Protein AF-A0A9E4D4F1-F1 (afdb_monomer)

Sequence (44 aa):
RTSPDHGTAYDIAGRGIADPASMRAALVMAWEMAEARRRAHPAP

Solvent-accessible surface area (backbone atoms only — not comparable to full-atom values): 2873 Å² total; per-residue (Å²): 134,66,62,51,91,69,81,85,57,74,93,49,64,93,67,85,72,75,80,60,65,47,51,50,52,23,51,53,52,39,51,51,54,51,53,52,48,46,70,77,52,64,78,133

Secondary structure (DSSP, 8-state):
----SS---GGGTTSS----HHHHHHHHHHHHHHHHHHHHS---

Mean predicted aligned error: 2.8 Å

Structure (mmCIF, N/CA/C/O backbone):
data_AF-A0A9E4D4F1-F1
#
_entry.id   AF-A0A9E4D4F1-F1
#
loop_
_atom_site.group_PDB
_atom_site.id
_atom_site.type_symbol
_atom_site.label_atom_id
_atom_site.label_alt_id
_atom_site.label_comp_id
_atom_site.label_asym_id
_atom_site.label_entity_id
_atom_site.label_seq_id
_atom_site.pdbx_PDB_ins_code
_atom_site.Cartn_x
_atom_site.Cartn_y
_atom_site.Cartn_z
_atom_site.occupancy
_atom_site.B_iso_or_equiv
_atom_site.auth_seq_id
_atom_site.auth_comp_id
_atom_site.auth_asym_id
_atom_site.auth_atom_id
_atom_site.pdbx_PDB_model_num
ATOM 1 N N . ARG A 1 1 ? -3.152 4.197 8.632 1.00 96.38 1 ARG A N 1
ATOM 2 C CA . ARG A 1 1 ? -2.393 4.316 7.365 1.00 96.38 1 ARG A CA 1
ATOM 3 C C . ARG A 1 1 ? -1.420 3.155 7.322 1.00 96.38 1 ARG A C 1
ATOM 5 O O . ARG A 1 1 ? -0.780 2.917 8.336 1.00 96.38 1 ARG A O 1
ATOM 12 N N . THR A 1 2 ? -1.309 2.493 6.181 1.00 98.44 2 THR A N 1
ATOM 13 C CA . THR A 1 2 ? -0.337 1.428 5.901 1.00 98.44 2 THR A CA 1
ATOM 14 C C . THR A 1 2 ? 0.267 1.671 4.512 1.00 98.44 2 THR A C 1
ATOM 16 O O . THR A 1 2 ? -0.163 2.593 3.810 1.00 98.44 2 THR A O 1
ATOM 19 N N . SER A 1 3 ? 1.280 0.899 4.124 1.00 98.38 3 SER A N 1
ATOM 20 C CA . SER A 1 3 ? 1.897 0.959 2.794 1.00 98.38 3 SER A CA 1
ATOM 21 C C . SER A 1 3 ? 2.533 -0.385 2.430 1.00 98.38 3 SER A C 1
ATOM 23 O O . SER A 1 3 ? 2.899 -1.121 3.347 1.00 98.38 3 SER A O 1
ATOM 25 N N . PRO A 1 4 ? 2.703 -0.690 1.131 1.00 98.12 4 PRO A N 1
ATOM 26 C CA . PRO A 1 4 ? 3.581 -1.771 0.694 1.00 98.12 4 PRO A CA 1
ATOM 27 C C . PRO A 1 4 ? 5.030 -1.550 1.161 1.00 98.12 4 PRO A C 1
ATOM 29 O O . PRO A 1 4 ? 5.435 -0.424 1.458 1.00 98.12 4 PRO A O 1
ATOM 32 N N . ASP A 1 5 ? 5.802 -2.628 1.185 1.00 97.88 5 ASP A N 1
ATOM 33 C CA . ASP A 1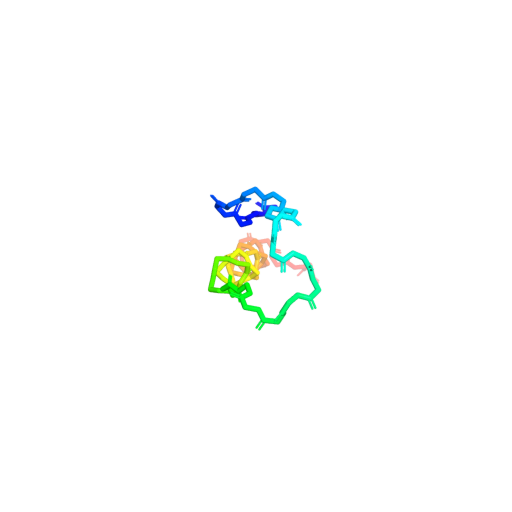 5 ? 7.217 -2.710 1.578 1.00 97.88 5 ASP A CA 1
ATOM 34 C C . ASP A 1 5 ? 8.210 -2.558 0.408 1.00 97.88 5 ASP A C 1
ATOM 36 O O . ASP A 1 5 ? 9.420 -2.666 0.600 1.00 97.88 5 ASP A O 1
ATOM 40 N N . HIS A 1 6 ? 7.718 -2.272 -0.797 1.00 97.56 6 HIS A N 1
ATOM 41 C CA . HIS A 1 6 ? 8.532 -2.092 -1.997 1.00 97.56 6 HIS A CA 1
ATOM 42 C C . HIS A 1 6 ? 8.388 -0.686 -2.599 1.00 97.56 6 HIS A C 1
ATOM 44 O O . HIS A 1 6 ? 7.467 0.072 -2.290 1.00 97.56 6 HIS A O 1
ATOM 50 N N . GLY A 1 7 ? 9.316 -0.343 -3.497 1.00 97.62 7 GLY A N 1
ATOM 51 C CA . GLY A 1 7 ? 9.321 0.917 -4.244 1.00 97.62 7 GLY A CA 1
ATOM 52 C C . GLY A 1 7 ? 8.401 0.916 -5.473 1.00 97.62 7 GLY A C 1
ATOM 53 O O . GL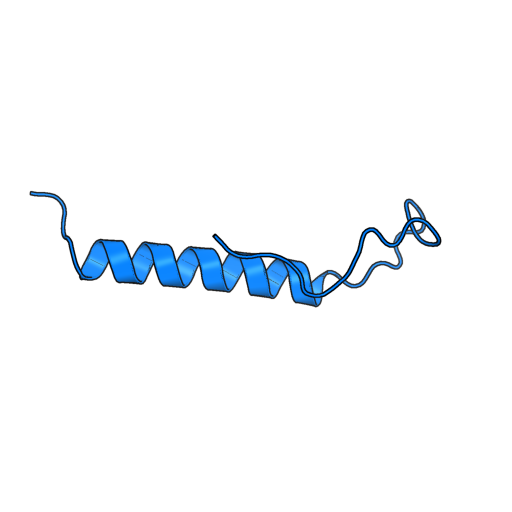Y A 1 7 ? 7.488 0.101 -5.598 1.00 97.62 7 GLY A O 1
ATOM 54 N N . THR A 1 8 ? 8.660 1.835 -6.407 1.00 97.56 8 THR A N 1
ATOM 55 C CA . THR A 1 8 ? 7.823 2.069 -7.600 1.00 97.56 8 THR A CA 1
ATOM 56 C C . THR A 1 8 ? 7.933 1.000 -8.687 1.00 97.56 8 THR A C 1
ATOM 58 O O . THR A 1 8 ? 7.024 0.900 -9.504 1.00 97.56 8 THR A O 1
ATOM 61 N N . ALA A 1 9 ? 9.024 0.224 -8.711 1.00 97.62 9 ALA A N 1
ATOM 62 C CA . ALA A 1 9 ? 9.243 -0.876 -9.657 1.00 97.62 9 ALA A CA 1
ATOM 63 C C . ALA A 1 9 ? 9.033 -0.478 -11.144 1.00 97.62 9 ALA A C 1
ATOM 65 O O . ALA A 1 9 ? 8.354 -1.166 -11.910 1.00 97.62 9 ALA A O 1
ATOM 66 N N . TYR A 1 10 ? 9.589 0.674 -11.557 1.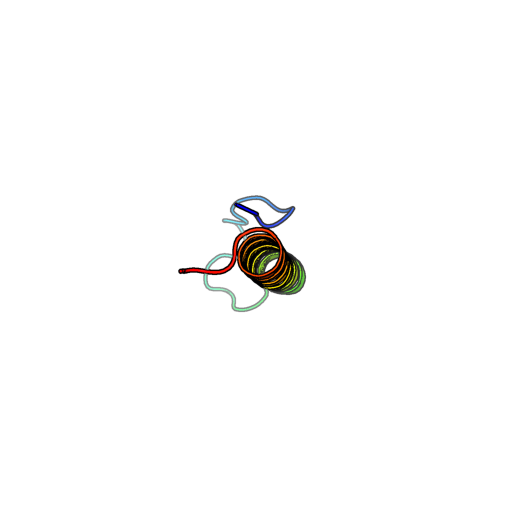00 98.50 10 TYR A N 1
ATOM 67 C CA . TYR A 1 10 ? 9.423 1.222 -12.918 1.00 98.50 10 TYR A CA 1
ATOM 68 C C . TYR A 1 10 ? 9.926 0.291 -14.025 1.00 98.50 10 TYR A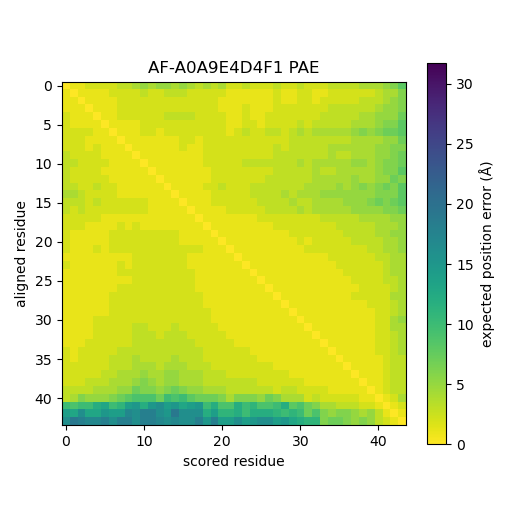 C 1
ATOM 70 O O . TYR A 1 10 ? 9.396 0.300 -15.133 1.00 98.50 10 TYR A O 1
ATOM 78 N N . ASP A 1 11 ? 10.926 -0.525 -13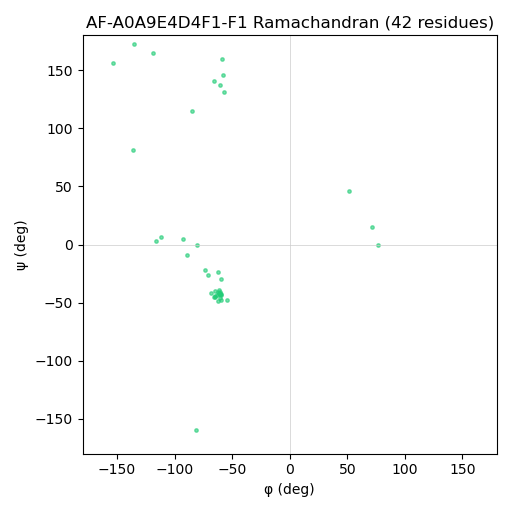.721 1.00 98.31 11 ASP A N 1
ATOM 79 C CA . ASP A 1 11 ? 11.493 -1.529 -14.610 1.00 98.31 11 ASP A CA 1
ATOM 80 C C . ASP A 1 11 ? 10.486 -2.619 -15.009 1.00 98.31 11 ASP A C 1
ATOM 82 O O . ASP A 1 11 ? 10.634 -3.202 -16.082 1.00 98.31 11 ASP A O 1
ATOM 86 N N . ILE A 1 12 ? 9.436 -2.857 -14.213 1.00 98.00 12 ILE A N 1
ATOM 87 C CA . ILE A 1 12 ? 8.407 -3.876 -14.482 1.00 98.00 12 ILE A CA 1
ATOM 88 C C . ILE A 1 12 ? 6.995 -3.311 -14.703 1.00 98.00 12 ILE A C 1
ATOM 90 O O . ILE A 1 12 ? 6.047 -4.078 -14.912 1.00 98.00 12 ILE A O 1
ATOM 94 N N . ALA A 1 13 ? 6.832 -1.987 -14.690 1.00 98.12 13 ALA A N 1
ATOM 95 C CA . ALA A 1 13 ? 5.541 -1.344 -14.914 1.00 98.12 13 ALA A CA 1
ATOM 96 C C . ALA A 1 13 ? 4.939 -1.756 -16.274 1.00 98.12 13 ALA A C 1
ATOM 98 O O . ALA A 1 13 ? 5.612 -1.754 -17.303 1.00 98.12 13 ALA A O 1
ATOM 99 N N . GLY A 1 14 ? 3.662 -2.152 -16.272 1.00 98.38 14 GLY A N 1
ATOM 100 C CA . GLY A 1 14 ? 2.946 -2.590 -17.479 1.00 98.38 14 GLY A CA 1
ATOM 101 C C . GLY A 1 14 ? 3.269 -4.008 -17.969 1.00 98.38 14 GLY A C 1
ATOM 102 O O . GLY A 1 14 ? 2.665 -4.454 -18.938 1.00 98.38 14 GLY A O 1
ATOM 103 N N . ARG A 1 15 ? 4.170 -4.749 -17.306 1.00 98.38 15 ARG A N 1
ATOM 104 C CA . ARG A 1 15 ? 4.560 -6.112 -17.724 1.00 98.38 15 ARG A CA 1
ATOM 105 C C . ARG A 1 15 ? 3.695 -7.232 -17.138 1.00 98.38 15 ARG A C 1
ATOM 107 O O . ARG A 1 15 ? 3.859 -8.380 -17.525 1.00 98.38 15 ARG A O 1
ATOM 114 N N . GLY A 1 16 ? 2.815 -6.922 -16.184 1.00 98.06 16 GLY A N 1
ATOM 115 C CA . GLY A 1 16 ? 1.940 -7.913 -15.542 1.00 98.06 16 GLY A CA 1
ATOM 116 C C . GLY A 1 16 ? 2.647 -8.894 -14.595 1.00 98.06 16 GLY A C 1
ATOM 117 O O . GLY A 1 16 ? 2.058 -9.906 -14.238 1.00 98.06 16 GLY A O 1
ATOM 118 N N . ILE A 1 17 ? 3.888 -8.603 -14.185 1.00 98.25 17 ILE A N 1
ATOM 119 C CA . ILE A 1 17 ? 4.729 -9.489 -13.350 1.00 98.25 17 ILE A CA 1
ATOM 120 C C . ILE A 1 17 ? 4.989 -8.957 -11.932 1.00 98.25 17 ILE A C 1
ATOM 122 O O . ILE A 1 17 ? 5.810 -9.514 -11.210 1.00 98.25 17 ILE A O 1
ATOM 126 N N . ALA A 1 18 ? 4.346 -7.857 -11.534 1.00 98.38 18 ALA A N 1
ATOM 127 C CA . ALA A 1 18 ? 4.476 -7.343 -10.173 1.00 98.38 18 ALA A CA 1
ATOM 128 C C . ALA A 1 18 ? 3.864 -8.332 -9.172 1.00 98.38 18 ALA A C 1
ATOM 130 O O . ALA A 1 18 ? 2.800 -8.884 -9.451 1.00 98.38 18 ALA A O 1
ATOM 131 N N . ASP A 1 19 ? 4.495 -8.519 -8.010 1.00 98.19 19 ASP A N 1
ATOM 132 C CA . ASP A 1 19 ? 3.913 -9.292 -6.910 1.00 98.19 19 ASP A CA 1
ATOM 133 C C . ASP A 1 19 ? 2.990 -8.404 -6.045 1.00 98.19 19 ASP A C 1
ATOM 135 O O . ASP A 1 19 ? 3.456 -7.472 -5.387 1.00 98.19 19 ASP A O 1
ATOM 139 N N . PRO A 1 20 ? 1.674 -8.674 -6.005 1.00 98.12 20 PRO A N 1
ATOM 140 C CA . PRO A 1 20 ? 0.720 -7.913 -5.201 1.00 98.12 20 PRO A CA 1
ATOM 141 C C . PRO A 1 20 ? 0.666 -8.277 -3.703 1.00 98.12 20 PRO A C 1
ATOM 143 O O . PRO A 1 20 ? -0.157 -7.701 -2.984 1.00 98.12 20 PRO A O 1
ATOM 146 N N . ALA A 1 21 ? 1.459 -9.238 -3.208 1.00 98.56 21 ALA A N 1
ATOM 147 C CA . ALA A 1 21 ? 1.370 -9.736 -1.828 1.00 98.56 21 ALA A CA 1
ATOM 148 C C . ALA A 1 21 ? 1.481 -8.626 -0.769 1.00 98.56 21 ALA A C 1
ATOM 150 O O . ALA A 1 21 ? 0.625 -8.527 0.113 1.00 98.56 21 ALA A O 1
ATOM 151 N N . SER A 1 22 ? 2.473 -7.752 -0.910 1.00 98.25 22 SER A N 1
ATOM 152 C CA . SER A 1 22 ? 2.737 -6.656 0.023 1.00 98.25 22 SER A CA 1
ATOM 153 C C . SER A 1 22 ? 1.615 -5.613 0.076 1.00 98.25 22 SER A C 1
ATOM 155 O O . SER A 1 22 ? 1.142 -5.238 1.151 1.00 98.25 22 SER A O 1
ATOM 157 N N . MET A 1 23 ? 1.090 -5.209 -1.088 1.00 98.56 23 MET A N 1
ATOM 158 C CA . MET A 1 23 ? -0.060 -4.302 -1.161 1.00 98.56 23 MET A CA 1
ATOM 159 C C . MET A 1 23 ? -1.302 -4.911 -0.498 1.0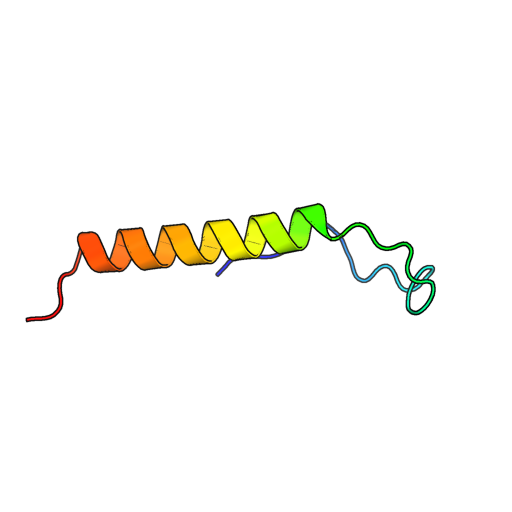0 98.56 23 MET A C 1
ATOM 161 O O . MET A 1 23 ? -1.996 -4.227 0.256 1.00 98.56 23 MET A O 1
ATOM 165 N N . ARG A 1 24 ? -1.580 -6.203 -0.725 1.00 98.75 24 ARG A N 1
ATOM 166 C CA . ARG A 1 24 ? -2.691 -6.888 -0.046 1.00 98.75 24 ARG A CA 1
ATOM 167 C C . ARG A 1 24 ? -2.516 -6.890 1.468 1.00 98.75 24 ARG A C 1
ATOM 169 O O . ARG A 1 24 ? -3.470 -6.566 2.170 1.00 98.75 24 AR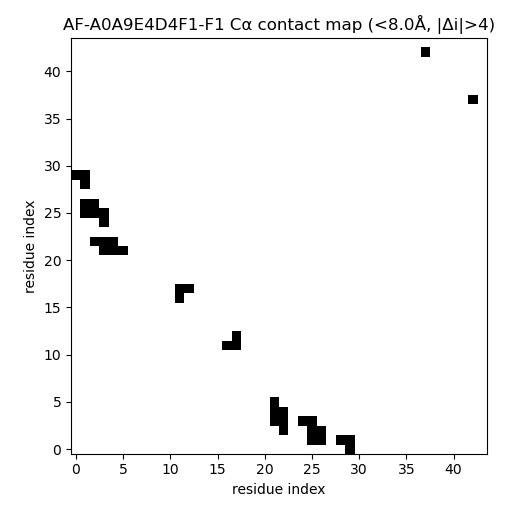G A O 1
ATOM 176 N N . ALA A 1 25 ? -1.321 -7.206 1.963 1.00 98.75 25 ALA A N 1
ATOM 177 C CA . ALA A 1 25 ? -1.034 -7.183 3.394 1.00 98.75 25 ALA A CA 1
ATOM 178 C C . ALA A 1 25 ? -1.252 -5.783 3.995 1.00 98.75 25 ALA A C 1
ATOM 180 O O . ALA A 1 25 ? -1.895 -5.651 5.036 1.00 98.75 25 ALA A O 1
ATOM 181 N N . ALA A 1 26 ? -0.812 -4.727 3.302 1.00 98.81 26 ALA A N 1
ATOM 182 C CA . ALA A 1 26 ? -1.041 -3.350 3.729 1.00 98.81 26 ALA A CA 1
ATOM 183 C C . ALA A 1 26 ? -2.541 -3.010 3.826 1.00 98.81 26 ALA A C 1
ATOM 185 O O . ALA A 1 26 ? -2.963 -2.376 4.797 1.00 98.81 26 ALA A O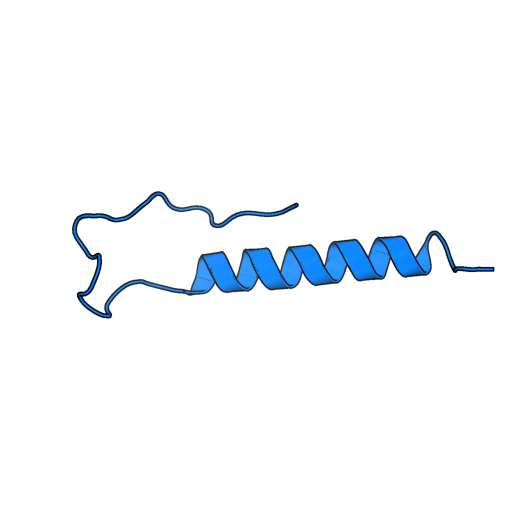 1
ATOM 186 N N . LEU A 1 27 ? -3.356 -3.440 2.859 1.00 98.81 27 LEU A N 1
ATOM 187 C CA . LEU A 1 27 ? -4.807 -3.224 2.876 1.00 98.81 27 LEU A CA 1
ATOM 188 C C . LEU A 1 27 ? -5.494 -3.984 4.018 1.00 98.81 27 LEU A C 1
ATOM 190 O O . LEU A 1 27 ? -6.308 -3.397 4.730 1.00 98.81 27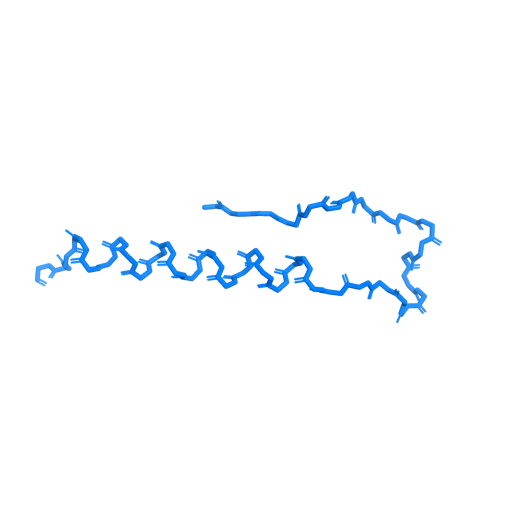 LEU A O 1
ATOM 194 N N . VAL A 1 28 ? -5.136 -5.255 4.225 1.00 98.81 28 VAL A N 1
ATOM 195 C CA . VAL A 1 28 ? -5.660 -6.072 5.333 1.00 98.81 28 VAL A CA 1
ATOM 196 C C . VAL A 1 28 ? -5.327 -5.424 6.675 1.00 98.81 28 VAL A C 1
ATOM 198 O O . VAL A 1 28 ? -6.222 -5.190 7.482 1.00 98.81 28 VAL A O 1
ATOM 201 N N . MET A 1 29 ? -4.074 -5.015 6.877 1.00 98.81 29 MET A N 1
ATOM 202 C CA . MET A 1 29 ? -3.661 -4.329 8.100 1.00 98.81 29 MET A CA 1
ATOM 203 C C . MET A 1 29 ? -4.429 -3.014 8.309 1.00 98.81 29 MET A C 1
ATOM 205 O O . MET A 1 29 ? -4.847 -2.707 9.425 1.00 98.81 29 MET A O 1
ATOM 209 N N . ALA A 1 30 ? -4.664 -2.229 7.251 1.00 98.81 30 ALA A N 1
ATOM 210 C CA . ALA A 1 30 ? -5.456 -1.004 7.363 1.00 98.81 30 ALA A CA 1
ATOM 211 C C . ALA A 1 30 ? -6.891 -1.290 7.828 1.00 98.81 30 ALA A C 1
ATOM 213 O O . ALA A 1 30 ? -7.412 -0.565 8.680 1.00 98.81 30 ALA A O 1
ATOM 214 N N . TRP A 1 31 ? -7.506 -2.346 7.290 1.00 98.75 31 TRP A N 1
ATOM 215 C CA . TRP A 1 31 ? -8.837 -2.797 7.684 1.00 98.75 31 TRP A CA 1
ATOM 216 C C . TRP A 1 31 ? -8.877 -3.223 9.154 1.00 98.75 31 TRP A C 1
ATOM 218 O O . TRP A 1 31 ? -9.726 -2.762 9.915 1.00 98.75 31 TRP A O 1
ATOM 228 N N . GLU A 1 32 ? -7.924 -4.047 9.586 1.00 98.69 32 GLU A N 1
ATOM 229 C CA . GLU A 1 32 ? -7.824 -4.512 10.971 1.00 98.69 32 GLU A CA 1
ATOM 230 C C . GLU A 1 32 ? -7.656 -3.356 11.961 1.00 98.69 32 GLU A C 1
ATOM 232 O O . GLU A 1 32 ? -8.334 -3.318 12.991 1.00 98.69 32 GLU A O 1
ATOM 237 N N . MET A 1 33 ? -6.808 -2.374 11.634 1.00 98.44 33 MET A N 1
ATOM 238 C CA . MET A 1 33 ? -6.635 -1.163 12.441 1.00 98.44 33 MET A CA 1
ATOM 239 C C . MET A 1 33 ? -7.929 -0.342 12.529 1.00 98.44 33 MET A C 1
ATOM 241 O O . MET A 1 33 ? -8.253 0.181 13.598 1.00 98.44 33 MET A O 1
ATOM 245 N N . ALA A 1 34 ? -8.673 -0.220 11.424 1.00 98.06 34 ALA A N 1
ATOM 246 C CA . ALA A 1 34 ? -9.950 0.490 11.401 1.00 98.06 34 ALA A CA 1
ATOM 247 C C . ALA A 1 34 ? -10.997 -0.211 12.282 1.00 98.06 34 ALA A C 1
ATOM 249 O O . ALA A 1 34 ? -11.639 0.432 13.115 1.00 98.06 34 ALA A O 1
ATOM 250 N N . GLU A 1 35 ? -11.105 -1.534 12.173 1.00 98.19 35 GLU A N 1
ATOM 251 C CA . GLU A 1 35 ? -12.005 -2.343 12.992 1.00 98.19 35 GLU A CA 1
ATOM 252 C C . GLU A 1 35 ? -11.628 -2.319 14.479 1.00 98.19 35 GLU A C 1
ATOM 254 O O . GLU A 1 35 ? -12.500 -2.201 15.342 1.00 98.19 35 GLU A O 1
ATOM 259 N N . ALA A 1 36 ? -10.333 -2.367 14.803 1.00 97.88 36 ALA A N 1
ATOM 260 C CA . ALA A 1 36 ? -9.859 -2.220 16.175 1.00 97.88 36 ALA A CA 1
ATOM 261 C C . ALA A 1 36 ? -10.253 -0.858 16.766 1.00 97.88 36 ALA A C 1
ATOM 263 O O . ALA A 1 36 ? -10.741 -0.797 17.896 1.00 97.88 36 ALA A O 1
ATOM 264 N N . ARG A 1 37 ? -10.124 0.226 15.988 1.00 97.31 37 ARG A N 1
ATOM 265 C CA . ARG A 1 37 ? -10.568 1.563 16.404 1.00 97.31 37 ARG A CA 1
ATOM 266 C C . ARG A 1 37 ? -12.082 1.623 16.616 1.00 97.31 37 ARG A C 1
ATOM 268 O O . ARG A 1 37 ? -12.509 2.190 17.616 1.00 97.31 37 ARG A O 1
ATOM 275 N N . ARG A 1 38 ? -12.881 1.027 15.724 1.00 96.94 38 ARG A N 1
ATOM 276 C CA . ARG A 1 38 ? -14.350 0.979 15.850 1.00 96.94 38 ARG A CA 1
ATOM 277 C C . ARG A 1 38 ? -14.796 0.248 17.117 1.00 96.94 38 ARG A C 1
ATOM 279 O O . ARG A 1 38 ? -15.734 0.685 17.771 1.00 96.94 38 ARG A O 1
ATOM 286 N N . ARG A 1 39 ? -14.108 -0.839 17.487 1.00 96.62 39 ARG A N 1
ATOM 287 C CA . ARG A 1 39 ? -14.363 -1.558 18.748 1.00 96.62 39 ARG A CA 1
ATOM 288 C C . ARG A 1 39 ? -13.966 -0.745 19.979 1.00 96.62 39 ARG A C 1
ATOM 290 O O . ARG A 1 39 ? -14.694 -0.757 20.963 1.00 96.62 39 ARG A O 1
ATOM 297 N N . ALA A 1 40 ? -12.824 -0.058 19.929 1.00 96.56 40 ALA A N 1
ATOM 298 C CA . ALA A 1 40 ? -12.336 0.759 21.041 1.00 96.56 40 ALA A CA 1
ATOM 299 C C . ALA A 1 40 ? -13.160 2.041 21.256 1.00 96.56 40 ALA A C 1
ATOM 301 O O . ALA A 1 40 ? -13.197 2.567 22.365 1.00 96.56 40 ALA A O 1
ATOM 302 N N . HIS A 1 41 ? -13.809 2.546 20.206 1.00 95.00 41 HIS A N 1
ATOM 303 C CA . HIS A 1 41 ? -14.658 3.730 20.256 1.00 95.00 41 HIS A CA 1
ATOM 304 C C . HIS A 1 41 ? -15.959 3.484 19.475 1.00 95.00 41 HIS A C 1
ATOM 306 O O . HIS A 1 41 ? -16.052 3.868 18.304 1.00 95.00 41 HIS A O 1
ATOM 312 N N . PRO A 1 42 ? -16.947 2.808 20.094 1.00 88.00 42 PRO A N 1
ATOM 313 C CA . PRO A 1 42 ? -18.259 2.627 19.492 1.00 88.00 42 PRO A CA 1
ATOM 314 C C . PRO A 1 42 ? -18.894 3.996 19.244 1.00 88.00 42 PRO A C 1
ATOM 316 O O . PRO A 1 42 ? -18.806 4.879 20.098 1.00 88.00 42 PRO A O 1
ATOM 319 N N . ALA A 1 43 ? -19.519 4.175 18.079 1.00 78.62 43 ALA A N 1
ATOM 320 C CA . ALA A 1 43 ? -20.381 5.332 17.868 1.00 78.62 43 ALA A CA 1
ATOM 321 C C . ALA A 1 43 ? -21.501 5.326 18.930 1.00 78.62 43 ALA A C 1
ATOM 323 O O . ALA A 1 43 ? -21.903 4.233 19.345 1.00 78.62 43 ALA A O 1
ATOM 324 N N . PRO A 1 44 ? -21.952 6.505 19.391 1.00 74.88 44 PRO A N 1
ATOM 325 C CA . PRO A 1 44 ? -23.077 6.597 20.315 1.00 74.88 44 PRO A CA 1
ATOM 326 C C . PRO A 1 44 ? -24.344 5.942 19.754 1.00 74.88 44 PRO A C 1
ATOM 328 O O . PRO A 1 44 ? -24.503 5.914 18.510 1.00 74.88 44 PRO A O 1
#

Foldseek 3Di:
DFDFPDDPPPVCPPVPPDDCPRVVVRVVVVVVVVVVVCVVDPDD

pLDDT: mean 96.84, std 4.71, range [74.88, 98.81]

Radius of gyration: 15.14 Å; Cα contacts (8 Å, |Δi|>4): 19; chains: 1; bounding box: 35×16×39 Å